Protein AF-A0A7Z8LB05-F1 (afdb_monomer_lite)

Sequence (92 aa):
ADGPSDIPVFSLVRQNGGHCCAVYDPAVRESYGKAIKLQNQGRVEHHAPADYQENSPLWLWLCATLHDMIDGMQEQAQARLKQAVGRTPASY

Foldseek 3Di:
DDDPPCPDVLNVCVVVVHAFEQEAAPVDPVRVVVRVVCVVVVSHVYYAYPDCDPPGPVVVVVVVSVVVVVVVVVVVVVVVVVVVVVPPPPDD

pLDDT: mean 83.71, std 15.28, range [40.97, 97.12]

Secondary structure (DSSP, 8-state):
--------HHHHHHHTT---EEEE-TT-HHHHHHHHHHHHTTS-SEEEES--STTSHHHHHHHHHHHHHHHHHHHHHHHHHHHHHTT-----

Structure (mmCIF, N/CA/C/O backbone):
data_AF-A0A7Z8LB05-F1
#
_entry.id   AF-A0A7Z8LB05-F1
#
loop_
_atom_site.group_PDB
_atom_site.id
_atom_site.type_symbol
_atom_site.label_atom_id
_atom_site.label_alt_id
_atom_site.label_comp_id
_atom_site.label_asym_id
_atom_site.label_entity_id
_atom_site.label_seq_id
_atom_site.pdbx_PDB_ins_code
_atom_site.Cartn_x
_atom_site.Cartn_y
_atom_site.Cartn_z
_atom_site.occupancy
_atom_site.B_iso_or_equiv
_atom_site.auth_seq_id
_atom_site.auth_comp_id
_atom_site.auth_asym_id
_atom_site.auth_atom_id
_atom_site.pdbx_PDB_model_num
ATOM 1 N N . ALA A 1 1 ? 2.074 35.658 -7.394 1.00 44.97 1 ALA A N 1
ATOM 2 C CA . ALA A 1 1 ? 2.025 34.188 -7.412 1.00 44.97 1 ALA A CA 1
ATOM 3 C C . ALA A 1 1 ? 1.379 33.774 -6.109 1.00 44.97 1 ALA A C 1
ATOM 5 O O . ALA A 1 1 ? 1.835 34.228 -5.066 1.00 44.97 1 ALA A O 1
ATOM 6 N N . ASP A 1 2 ? 0.250 33.086 -6.217 1.00 40.97 2 ASP A N 1
ATOM 7 C CA . ASP A 1 2 ? -0.589 32.666 -5.099 1.00 40.97 2 ASP A CA 1
ATOM 8 C C . ASP A 1 2 ? 0.213 31.781 -4.132 1.00 40.97 2 ASP A C 1
ATOM 10 O O . ASP A 1 2 ? 1.092 31.031 -4.560 1.00 40.97 2 ASP A O 1
ATOM 14 N N . GLY A 1 3 ? -0.006 31.965 -2.832 1.00 46.19 3 GLY A N 1
ATOM 15 C CA . GLY A 1 3 ? 0.826 31.390 -1.775 1.00 46.19 3 GLY A CA 1
ATOM 16 C C . GLY A 1 3 ? 0.770 29.855 -1.745 1.00 46.19 3 GLY A C 1
ATOM 17 O O . GLY A 1 3 ? -0.219 29.276 -2.184 1.00 46.19 3 GLY A O 1
ATOM 18 N N . PRO A 1 4 ? 1.800 29.177 -1.203 1.00 45.44 4 PRO A N 1
ATOM 19 C CA . PRO A 1 4 ? 2.005 27.726 -1.281 1.00 45.44 4 PRO A CA 1
ATOM 20 C C . PRO A 1 4 ? 1.069 26.940 -0.343 1.00 45.44 4 PRO A C 1
ATOM 22 O O . PRO A 1 4 ? 1.511 26.156 0.492 1.00 45.44 4 PRO A O 1
ATOM 25 N N . SER A 1 5 ? -0.240 27.151 -0.466 1.00 48.66 5 SER A N 1
ATOM 26 C CA . SER A 1 5 ? -1.283 26.306 0.121 1.00 48.66 5 SER A CA 1
ATOM 27 C C . SER A 1 5 ? -1.622 25.145 -0.817 1.00 48.66 5 SER A C 1
ATOM 29 O O . SER A 1 5 ? -2.780 24.839 -1.067 1.00 48.66 5 SER A O 1
ATOM 31 N N . ASP A 1 6 ? -0.597 24.456 -1.313 1.00 54.31 6 ASP A N 1
ATOM 32 C CA . ASP A 1 6 ? -0.765 23.160 -1.962 1.00 54.31 6 ASP A CA 1
ATOM 33 C C . ASP A 1 6 ? -0.556 22.080 -0.902 1.00 54.31 6 ASP A C 1
ATOM 35 O O . ASP A 1 6 ? 0.477 21.409 -0.877 1.00 54.31 6 ASP A O 1
ATOM 39 N N . ILE A 1 7 ? -1.518 21.916 0.017 1.00 55.59 7 ILE A N 1
ATOM 40 C CA . ILE A 1 7 ? -1.567 20.677 0.800 1.00 55.59 7 ILE A CA 1
ATOM 41 C C . ILE A 1 7 ? -1.810 19.566 -0.227 1.0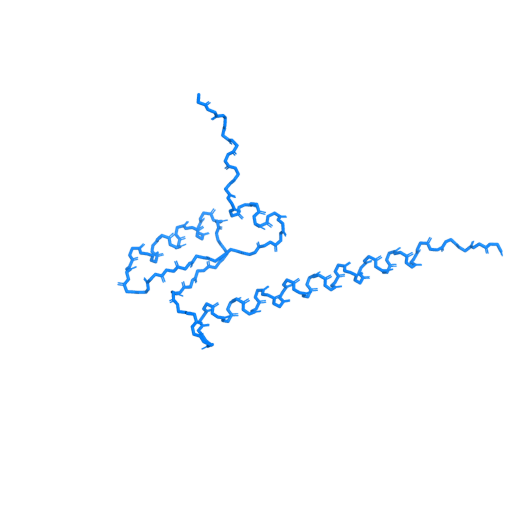0 55.59 7 ILE A C 1
ATOM 43 O O . ILE A 1 7 ? -2.880 19.526 -0.839 1.00 55.59 7 ILE A O 1
ATOM 47 N N . PRO A 1 8 ? -0.838 18.674 -0.475 1.00 61.81 8 PRO A N 1
ATOM 48 C CA . PRO A 1 8 ? -1.006 17.672 -1.508 1.00 61.81 8 PRO A CA 1
ATOM 49 C C . PRO A 1 8 ? -2.140 16.730 -1.090 1.00 61.81 8 PRO A C 1
ATOM 51 O O . PRO A 1 8 ? -2.217 16.341 0.074 1.00 61.81 8 PRO A O 1
ATOM 54 N N . VAL A 1 9 ? -2.999 16.333 -2.038 1.00 62.34 9 VAL 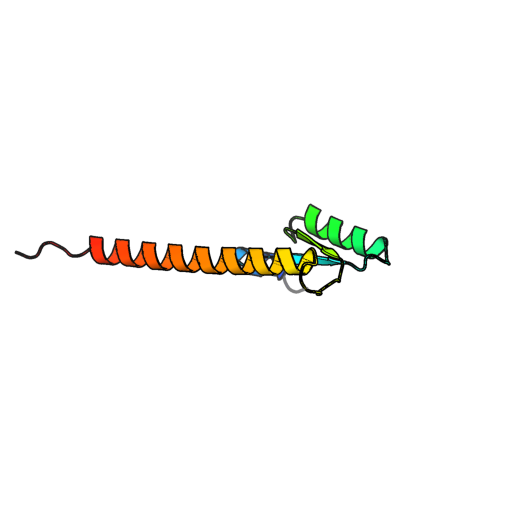A N 1
ATOM 55 C CA . VAL A 1 9 ? -4.188 15.482 -1.798 1.00 62.34 9 VAL A CA 1
ATOM 56 C C . VAL A 1 9 ? -3.874 14.271 -0.910 1.00 62.34 9 VAL A C 1
ATOM 58 O O . VAL A 1 9 ? -4.647 13.937 -0.022 1.00 62.34 9 VAL A O 1
ATOM 61 N N . PHE A 1 10 ? -2.697 13.668 -1.076 1.00 66.62 10 PHE A N 1
ATOM 62 C CA . PHE A 1 10 ? -2.215 12.545 -0.266 1.00 66.62 10 PHE A CA 1
ATOM 63 C C . PHE A 1 10 ? -2.109 12.864 1.235 1.00 66.62 10 PHE A C 1
ATOM 65 O O . PHE A 1 10 ? -2.473 12.042 2.072 1.00 66.62 10 PHE A O 1
ATOM 72 N N . SER A 1 11 ? -1.639 14.067 1.582 1.00 64.19 11 SER A N 1
ATOM 73 C CA . SER A 1 11 ? -1.561 14.525 2.972 1.00 64.19 11 SER A CA 1
ATOM 74 C C . SER A 1 11 ? -2.949 14.723 3.570 1.00 64.19 11 SER A C 1
ATOM 76 O O . SER A 1 11 ? -3.157 14.364 4.723 1.00 64.19 11 SER A O 1
ATOM 78 N N . LEU A 1 12 ? -3.904 15.242 2.790 1.00 66.06 12 LEU A N 1
ATOM 79 C CA . LEU A 1 12 ? -5.288 15.408 3.240 1.00 66.06 12 LEU A CA 1
ATOM 80 C C . LEU A 1 12 ? -5.983 14.055 3.444 1.00 66.06 12 LEU A C 1
ATOM 82 O O . LEU A 1 12 ? -6.672 13.862 4.444 1.00 66.06 12 LEU A O 1
ATOM 86 N N . VAL A 1 13 ? -5.781 13.113 2.518 1.00 75.94 13 VAL A N 1
ATOM 87 C CA . VAL A 1 13 ? -6.304 11.746 2.633 1.00 75.94 13 VAL A CA 1
ATOM 88 C C . VAL A 1 13 ? -5.779 11.105 3.915 1.00 75.94 13 VAL A C 1
ATOM 90 O O . VAL A 1 13 ? -6.582 10.670 4.733 1.00 75.94 13 VAL A O 1
ATOM 93 N N . ARG A 1 14 ? -4.466 11.166 4.168 1.00 74.88 14 ARG A N 1
ATOM 94 C CA . ARG A 1 14 ? -3.878 10.643 5.410 1.00 74.88 14 ARG A CA 1
ATOM 95 C C . ARG A 1 14 ? -4.367 11.335 6.677 1.00 74.88 14 ARG A C 1
ATOM 97 O O . ARG A 1 14 ? -4.651 10.658 7.659 1.00 74.88 14 ARG A O 1
ATOM 104 N N . GLN A 1 15 ? -4.469 12.665 6.680 1.00 70.38 15 GLN A N 1
ATOM 105 C CA . GLN A 1 15 ? -4.947 13.412 7.851 1.00 70.38 15 GLN A CA 1
ATOM 106 C C . GLN A 1 15 ? -6.366 13.009 8.262 1.00 70.38 15 GLN A C 1
ATOM 108 O O . GLN A 1 15 ? -6.683 13.026 9.448 1.00 70.38 15 GLN A O 1
ATOM 113 N N . ASN A 1 16 ? -7.192 12.599 7.300 1.00 72.19 16 ASN A N 1
ATOM 114 C CA . ASN A 1 16 ? -8.553 12.131 7.542 1.00 72.19 16 ASN A CA 1
ATOM 115 C C . ASN A 1 16 ? -8.654 10.604 7.732 1.00 72.19 16 ASN A C 1
ATOM 117 O O . ASN A 1 16 ? -9.752 10.059 7.652 1.00 72.19 16 ASN A O 1
ATOM 121 N N . GLY A 1 17 ? -7.534 9.910 7.975 1.00 72.75 17 GLY A N 1
ATOM 122 C CA . GLY A 1 17 ? -7.504 8.457 8.195 1.00 72.75 17 GLY A CA 1
ATOM 123 C C . GLY A 1 17 ? -7.637 7.621 6.919 1.00 72.75 17 GLY A C 1
ATOM 124 O O . GLY A 1 17 ? -7.922 6.431 6.986 1.00 72.75 17 GLY A O 1
ATOM 125 N N . GLY A 1 18 ? -7.463 8.237 5.752 1.00 81.44 18 GLY A N 1
ATOM 126 C CA . GLY A 1 18 ? -7.436 7.553 4.469 1.00 81.44 18 GLY A CA 1
ATOM 127 C C . GLY A 1 18 ? -6.049 7.010 4.127 1.00 81.44 18 GLY A C 1
ATOM 128 O O . GLY A 1 18 ? -5.020 7.593 4.470 1.00 81.44 18 GLY A O 1
ATOM 129 N N . HIS A 1 19 ? -6.033 5.921 3.370 1.00 87.25 19 HIS A N 1
ATOM 130 C CA . HIS A 1 19 ? -4.822 5.235 2.935 1.00 87.25 19 HIS A CA 1
ATOM 131 C C . HIS A 1 19 ? -4.490 5.565 1.477 1.00 87.25 19 HIS A C 1
ATOM 133 O O . HIS A 1 19 ? -5.376 5.808 0.656 1.00 87.25 19 HIS A O 1
ATOM 139 N N . CYS A 1 20 ? -3.201 5.579 1.140 1.00 90.00 20 CYS A N 1
ATOM 140 C CA . CYS A 1 20 ? -2.728 5.913 -0.206 1.00 90.00 20 CYS A CA 1
ATOM 141 C C . CYS A 1 20 ? -1.824 4.806 -0.758 1.00 90.00 20 CYS A C 1
ATOM 143 O O . CYS A 1 20 ? -0.799 4.483 -0.152 1.00 90.00 20 CYS A O 1
ATOM 145 N N . CYS A 1 21 ? -2.153 4.298 -1.948 1.00 91.00 21 CYS A N 1
ATOM 146 C CA . CYS A 1 21 ? -1.351 3.323 -2.689 1.00 91.00 21 CYS A CA 1
ATOM 147 C C . CYS A 1 21 ? -0.975 3.871 -4.072 1.00 91.00 21 CYS A C 1
ATOM 149 O O . CYS A 1 21 ? -1.818 4.430 -4.775 1.00 91.00 21 CYS A O 1
ATOM 151 N N . ALA A 1 22 ? 0.295 3.726 -4.460 1.00 93.00 22 ALA A N 1
ATOM 152 C CA . ALA A 1 22 ? 0.745 4.024 -5.816 1.00 93.00 22 ALA A CA 1
ATOM 153 C C . ALA A 1 22 ? 0.617 2.787 -6.710 1.00 93.00 22 ALA A C 1
ATOM 155 O O . ALA A 1 22 ? 1.269 1.769 -6.484 1.00 93.00 22 ALA A O 1
ATOM 156 N N . VAL A 1 23 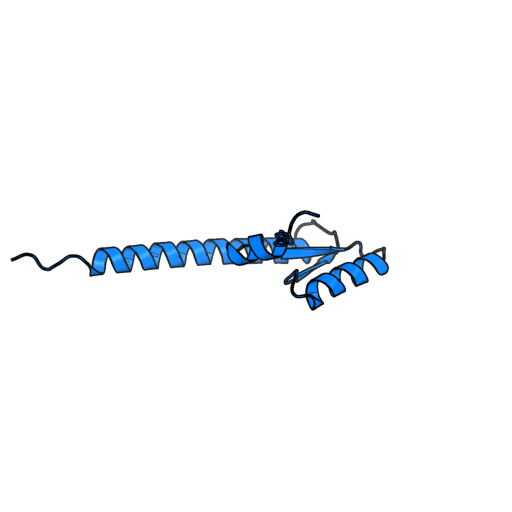? -0.172 2.909 -7.771 1.00 94.00 23 VAL A N 1
ATOM 157 C CA . VAL A 1 23 ? -0.326 1.854 -8.771 1.00 94.00 23 VAL A CA 1
ATOM 158 C C . VAL A 1 23 ? 0.662 2.083 -9.914 1.00 94.00 23 VAL A C 1
ATOM 160 O O . VAL A 1 23 ? 0.770 3.203 -10.418 1.00 94.00 23 VAL A O 1
ATOM 163 N N . TYR A 1 24 ? 1.393 1.043 -10.317 1.00 94.31 24 TYR A N 1
ATOM 164 C CA . TYR A 1 24 ? 2.361 1.109 -11.417 1.00 94.31 24 TYR A CA 1
ATOM 165 C C . TYR A 1 24 ? 2.084 0.065 -12.497 1.00 94.31 24 TYR A C 1
ATOM 167 O O . TYR A 1 24 ? 1.532 -0.997 -12.235 1.00 94.31 24 TYR A O 1
ATOM 175 N N . ASP A 1 25 ? 2.513 0.350 -13.722 1.00 94.50 25 ASP A N 1
ATOM 176 C CA . ASP A 1 25 ? 2.473 -0.623 -14.813 1.00 94.50 25 ASP A CA 1
ATOM 177 C C . ASP A 1 25 ? 3.700 -1.551 -14.712 1.00 94.50 25 ASP A C 1
ATOM 179 O O . ASP A 1 25 ? 4.830 -1.060 -14.829 1.00 94.50 25 ASP A O 1
ATOM 183 N N . PRO A 1 26 ? 3.525 -2.869 -14.485 1.00 92.12 26 PRO A N 1
ATOM 184 C CA . PRO A 1 26 ? 4.644 -3.803 -14.374 1.00 92.12 26 PRO A CA 1
ATOM 185 C C . PRO A 1 26 ? 5.429 -3.969 -15.684 1.00 92.12 26 PRO A C 1
ATOM 187 O O . PRO A 1 26 ? 6.599 -4.348 -15.638 1.00 92.12 26 PRO A O 1
ATOM 190 N N . ALA A 1 27 ? 4.837 -3.652 -16.841 1.00 95.00 27 ALA A N 1
ATOM 191 C CA . ALA A 1 27 ? 5.529 -3.672 -18.127 1.00 95.00 27 ALA A CA 1
ATOM 192 C C . ALA A 1 27 ? 6.455 -2.455 -18.317 1.00 95.00 27 ALA A C 1
ATOM 194 O O . ALA A 1 27 ? 7.344 -2.478 -19.171 1.00 95.00 27 ALA A O 1
ATOM 195 N N . VAL A 1 28 ? 6.294 -1.396 -17.511 1.00 94.69 28 VAL A N 1
ATOM 196 C CA . VAL A 1 28 ? 7.031 -0.133 -17.648 1.00 94.69 28 VAL A CA 1
ATOM 197 C C . VAL A 1 28 ? 7.879 0.133 -16.405 1.00 94.69 28 VAL A C 1
ATOM 199 O O . VAL A 1 28 ? 7.420 0.688 -15.407 1.00 94.69 28 VAL A O 1
ATOM 202 N N . ARG A 1 29 ? 9.181 -0.170 -16.488 1.00 92.75 29 ARG A N 1
ATOM 203 C CA . ARG A 1 29 ? 10.141 0.004 -15.376 1.00 92.75 29 ARG A CA 1
ATOM 204 C C . ARG A 1 29 ? 10.163 1.422 -14.787 1.00 92.75 29 ARG A C 1
ATOM 206 O O . ARG A 1 29 ? 10.348 1.590 -13.584 1.00 92.75 29 ARG A O 1
ATOM 213 N N . GLU A 1 30 ? 9.976 2.448 -15.614 1.00 94.12 30 GLU A N 1
ATOM 214 C CA . GLU A 1 30 ? 9.913 3.839 -15.147 1.00 94.12 30 GLU A CA 1
ATOM 215 C C . GLU A 1 30 ? 8.697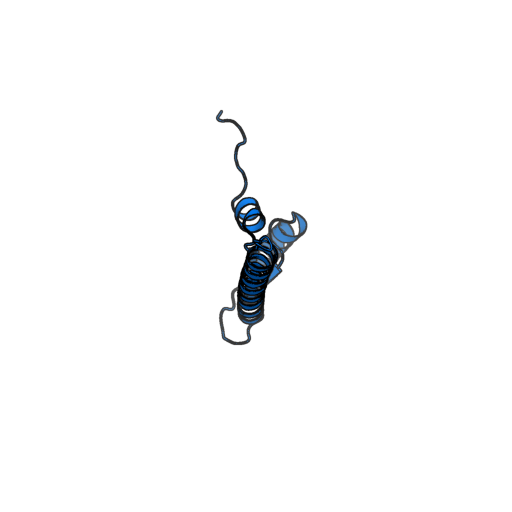 4.089 -14.237 1.00 94.12 30 GLU A C 1
ATOM 217 O O . GLU A 1 30 ? 8.792 4.842 -13.266 1.00 94.12 30 GLU A O 1
ATOM 222 N N . SER A 1 31 ? 7.570 3.424 -14.513 1.00 92.25 31 SER A N 1
ATOM 223 C CA . SER A 1 31 ? 6.343 3.509 -13.714 1.00 92.25 31 SER A CA 1
ATOM 224 C C . SER A 1 31 ? 6.586 3.001 -12.292 1.00 92.25 31 SER A C 1
ATOM 226 O O . SER A 1 31 ? 6.264 3.687 -11.320 1.00 92.25 31 SER A O 1
ATOM 228 N N . TYR A 1 32 ? 7.290 1.871 -12.162 1.00 93.06 32 TYR A N 1
ATOM 229 C CA . TYR A 1 32 ? 7.737 1.359 -10.865 1.00 93.06 32 TYR A CA 1
ATOM 230 C C . TYR A 1 32 ? 8.632 2.366 -10.123 1.00 93.06 32 TYR A C 1
ATOM 232 O O . TYR A 1 32 ? 8.415 2.655 -8.947 1.00 93.06 32 TYR A O 1
ATOM 240 N N . GLY A 1 33 ? 9.598 2.977 -10.820 1.00 92.75 33 GLY A N 1
ATOM 241 C CA . GLY A 1 33 ? 10.472 3.999 -10.233 1.00 92.75 33 GLY A CA 1
ATOM 242 C C . GLY A 1 33 ? 9.709 5.216 -9.690 1.00 92.75 33 GLY A C 1
ATOM 243 O O . GLY A 1 33 ? 10.043 5.735 -8.623 1.00 92.75 33 GLY A O 1
ATOM 244 N N . LYS A 1 34 ? 8.646 5.648 -10.381 1.00 91.69 34 LYS A N 1
ATOM 245 C CA . LYS A 1 34 ? 7.757 6.726 -9.915 1.00 91.69 34 LYS A CA 1
ATOM 246 C C . LYS A 1 34 ? 6.989 6.321 -8.655 1.00 91.69 34 LYS A C 1
ATOM 248 O O . LYS A 1 34 ? 6.939 7.112 -7.714 1.00 91.69 34 LYS A O 1
ATOM 253 N N . ALA A 1 35 ? 6.450 5.103 -8.607 1.00 91.56 35 ALA A N 1
ATOM 254 C CA . ALA A 1 35 ? 5.741 4.592 -7.434 1.00 91.56 35 ALA A CA 1
ATOM 255 C C . ALA A 1 35 ? 6.656 4.503 -6.198 1.00 91.56 35 ALA A C 1
ATOM 257 O O . ALA A 1 35 ? 6.306 5.016 -5.135 1.00 91.56 35 ALA A O 1
ATOM 258 N N . ILE A 1 36 ? 7.875 3.978 -6.362 1.00 93.62 36 ILE A N 1
ATOM 259 C CA . ILE A 1 36 ? 8.889 3.944 -5.297 1.00 93.62 36 ILE A CA 1
ATOM 260 C C . ILE A 1 36 ? 9.248 5.352 -4.820 1.00 93.62 36 ILE A C 1
ATOM 262 O O . ILE A 1 36 ? 9.350 5.600 -3.620 1.00 93.62 36 ILE A O 1
ATOM 266 N N . LYS A 1 37 ? 9.398 6.313 -5.739 1.00 93.12 37 LYS A N 1
ATOM 267 C CA . LYS A 1 37 ? 9.674 7.705 -5.367 1.00 93.12 37 LYS A CA 1
ATOM 268 C C . LYS A 1 37 ? 8.555 8.295 -4.505 1.00 93.12 37 LYS A C 1
ATOM 270 O O . LYS A 1 37 ? 8.857 8.984 -3.534 1.00 93.12 37 LYS A O 1
ATOM 275 N N . LEU A 1 38 ? 7.288 8.021 -4.825 1.00 90.50 38 LEU A N 1
ATOM 276 C CA . LEU A 1 38 ? 6.151 8.460 -4.008 1.00 90.50 38 LEU A CA 1
ATOM 277 C C . LEU A 1 38 ? 6.178 7.827 -2.612 1.00 90.50 38 LEU A C 1
ATOM 279 O O . LEU A 1 38 ? 5.916 8.523 -1.631 1.00 90.50 38 LEU A O 1
ATOM 283 N N . GLN A 1 39 ? 6.522 6.542 -2.510 1.00 90.12 39 GLN A N 1
ATOM 284 C CA . GLN A 1 39 ? 6.605 5.858 -1.220 1.00 90.12 39 GLN A CA 1
ATOM 285 C C . GLN A 1 39 ? 7.752 6.409 -0.364 1.00 90.12 39 GLN A C 1
ATOM 287 O O . GLN A 1 39 ? 7.541 6.750 0.795 1.00 90.12 39 GLN A O 1
ATOM 292 N N . ASN A 1 40 ? 8.935 6.609 -0.952 1.00 91.25 40 ASN A N 1
ATOM 293 C CA . ASN A 1 40 ? 10.101 7.177 -0.263 1.00 91.25 40 ASN A CA 1
ATOM 294 C C . ASN A 1 40 ? 9.871 8.617 0.213 1.00 91.25 40 ASN A C 1
ATOM 296 O O . ASN A 1 40 ? 10.410 9.032 1.232 1.00 91.25 40 ASN A O 1
ATOM 300 N N . GLN A 1 41 ? 9.060 9.386 -0.516 1.00 90.31 41 GLN A N 1
ATOM 301 C CA . GLN A 1 41 ? 8.627 10.723 -0.099 1.00 90.31 41 GLN A CA 1
ATOM 302 C C . GLN A 1 41 ? 7.557 10.686 1.001 1.00 90.31 41 GLN A C 1
ATOM 304 O O . GLN A 1 41 ? 7.048 11.734 1.393 1.00 90.31 41 GLN A O 1
ATOM 309 N N . GLY A 1 42 ? 7.157 9.496 1.450 1.00 86.12 42 GLY A N 1
ATOM 310 C CA . GLY A 1 42 ? 6.069 9.314 2.392 1.00 86.12 42 GLY A CA 1
ATOM 311 C C . GLY A 1 42 ? 4.738 9.800 1.834 1.00 86.12 42 GLY A C 1
ATOM 312 O O . GLY A 1 42 ? 3.888 10.193 2.613 1.00 86.12 42 GLY A O 1
ATOM 313 N N . ARG A 1 43 ? 4.523 9.820 0.515 1.00 85.94 43 ARG A N 1
ATOM 314 C CA . ARG A 1 43 ? 3.252 10.263 -0.093 1.00 85.94 43 ARG A CA 1
ATOM 315 C C . ARG A 1 43 ? 2.257 9.124 -0.266 1.00 85.94 43 ARG A C 1
ATOM 317 O O . ARG A 1 43 ? 1.059 9.362 -0.301 1.00 85.94 43 ARG A O 1
ATOM 324 N N . VAL A 1 44 ? 2.752 7.898 -0.361 1.00 87.88 44 VAL A N 1
ATOM 325 C CA . VAL A 1 44 ? 1.951 6.670 -0.346 1.00 87.88 44 VAL A CA 1
ATOM 326 C C . VAL A 1 44 ? 2.540 5.712 0.679 1.00 87.88 44 VAL A C 1
ATOM 328 O O . VAL A 1 44 ? 3.712 5.822 1.035 1.00 87.88 44 VAL A O 1
ATOM 331 N N . GLU A 1 45 ? 1.719 4.814 1.198 1.00 87.81 45 GLU A N 1
ATOM 332 C CA . GLU A 1 45 ? 2.120 3.800 2.184 1.00 87.81 45 GLU A CA 1
ATOM 333 C C . GLU A 1 45 ? 2.510 2.505 1.487 1.00 87.81 45 GLU A C 1
ATOM 335 O O . GLU A 1 45 ? 3.451 1.823 1.892 1.00 87.81 45 GLU A O 1
ATOM 340 N N . HIS A 1 46 ? 1.817 2.213 0.391 1.00 91.50 46 HIS A N 1
ATOM 341 C CA . HIS A 1 46 ? 1.996 1.008 -0.390 1.00 91.50 46 HIS A CA 1
ATOM 342 C C . HIS A 1 46 ? 2.169 1.330 -1.874 1.00 91.50 46 HIS A C 1
ATOM 344 O O . HIS A 1 46 ? 1.839 2.425 -2.342 1.00 91.50 46 HIS A O 1
ATOM 350 N N . HIS A 1 47 ? 2.694 0.366 -2.618 1.00 94.06 47 HIS A N 1
ATOM 351 C CA . HIS A 1 47 ? 2.689 0.394 -4.069 1.00 94.06 47 HIS A CA 1
ATOM 352 C C . HIS A 1 47 ? 2.438 -1.014 -4.603 1.00 94.06 47 HIS A C 1
ATOM 354 O O . HIS A 1 47 ? 2.940 -1.987 -4.048 1.00 94.06 47 HIS A O 1
ATOM 360 N N . ALA A 1 48 ? 1.673 -1.120 -5.684 1.00 95.25 48 ALA A N 1
ATOM 361 C CA . ALA A 1 48 ? 1.289 -2.400 -6.267 1.00 95.25 48 ALA A CA 1
ATOM 362 C C . ALA A 1 48 ? 1.168 -2.288 -7.796 1.00 95.25 48 ALA A C 1
ATOM 364 O O . ALA A 1 48 ? 0.952 -1.186 -8.315 1.00 95.25 48 ALA A O 1
ATOM 365 N N . PRO A 1 49 ? 1.333 -3.397 -8.540 1.00 96.31 49 PRO A N 1
ATOM 366 C CA . PRO A 1 49 ? 1.096 -3.388 -9.976 1.00 96.31 49 PRO A CA 1
ATOM 367 C C . PRO A 1 49 ? -0.374 -3.062 -10.283 1.00 96.31 49 PRO A C 1
ATOM 369 O O . PRO A 1 49 ? -1.255 -3.296 -9.456 1.00 96.31 49 PRO A O 1
ATOM 372 N N . ALA A 1 50 ? -0.636 -2.550 -11.486 1.00 93.88 50 ALA A N 1
ATOM 373 C CA . ALA A 1 50 ? -1.961 -2.223 -12.018 1.00 93.88 50 ALA A CA 1
ATOM 374 C C . ALA A 1 50 ? -2.798 -3.467 -12.363 1.00 93.88 50 ALA A C 1
ATOM 376 O O . ALA A 1 50 ? -3.362 -3.573 -13.449 1.00 93.88 50 ALA A O 1
ATOM 377 N N . ASP A 1 51 ? -2.861 -4.412 -11.434 1.00 95.06 51 ASP A N 1
ATOM 378 C CA . ASP A 1 51 ? -3.639 -5.633 -11.532 1.00 95.06 51 ASP A CA 1
ATOM 379 C C . ASP A 1 51 ? -4.760 -5.598 -10.493 1.00 95.06 51 ASP A C 1
ATOM 381 O O . ASP A 1 51 ? -4.513 -5.738 -9.300 1.00 95.06 51 ASP A O 1
ATOM 385 N N . TYR A 1 52 ? -5.993 -5.388 -10.947 1.00 93.31 52 TYR A N 1
ATOM 386 C CA . TYR A 1 52 ? -7.182 -5.274 -10.093 1.00 93.31 52 TYR A CA 1
ATOM 387 C C . TYR A 1 52 ? -7.954 -6.594 -9.963 1.00 93.31 52 TYR A C 1
ATOM 389 O O . TYR A 1 52 ? -9.072 -6.594 -9.450 1.00 93.31 52 TYR A O 1
ATOM 397 N N . GLN A 1 53 ? -7.407 -7.702 -10.469 1.00 97.12 53 GLN A N 1
ATOM 398 C CA . GLN A 1 53 ? -8.066 -9.001 -10.385 1.00 97.12 53 GLN A CA 1
ATOM 399 C C . GLN A 1 53 ? -8.152 -9.496 -8.940 1.00 97.12 53 GLN A C 1
ATOM 401 O O . GLN A 1 53 ? -7.338 -9.145 -8.087 1.00 97.12 53 GLN A O 1
ATOM 406 N N . GLU A 1 54 ? -9.142 -10.345 -8.673 1.00 96.50 54 GLU A N 1
ATOM 407 C CA . GLU A 1 54 ? -9.294 -10.976 -7.368 1.00 96.50 54 GLU A CA 1
ATOM 408 C C . GLU A 1 54 ? -8.012 -11.731 -6.982 1.00 96.50 54 GLU A C 1
ATOM 410 O O . GLU A 1 54 ? -7.3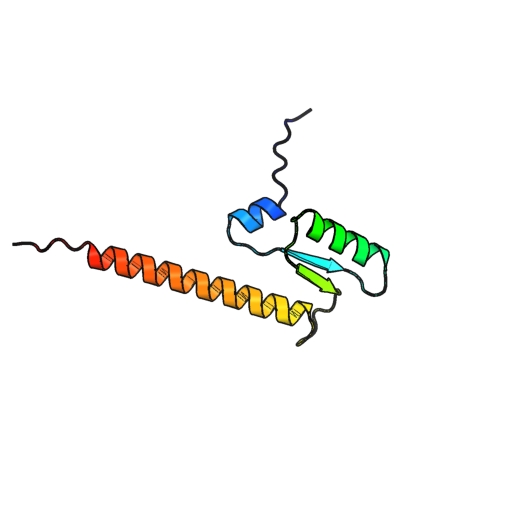87 -12.398 -7.806 1.00 96.50 54 GLU A O 1
ATOM 415 N N . ASN A 1 55 ? -7.624 -11.620 -5.713 1.00 96.00 55 ASN A N 1
ATOM 416 C CA . ASN A 1 55 ? -6.390 -12.176 -5.144 1.00 96.00 55 ASN A CA 1
ATOM 417 C C . ASN A 1 55 ? -5.074 -11.591 -5.692 1.00 96.00 55 ASN A C 1
ATOM 419 O O . ASN A 1 55 ? -4.001 -12.071 -5.318 1.00 96.00 55 ASN A O 1
ATOM 423 N N . SER A 1 56 ? -5.113 -10.538 -6.513 1.00 96.19 56 SER A N 1
ATOM 424 C CA . SER A 1 56 ? -3.905 -9.783 -6.855 1.00 96.19 56 SER A CA 1
ATOM 425 C C . SER A 1 56 ? -3.344 -9.044 -5.625 1.00 96.19 56 SER A C 1
ATOM 427 O O . SER A 1 56 ? -4.072 -8.786 -4.658 1.00 96.19 56 SER A O 1
ATOM 429 N N . PRO A 1 57 ? -2.066 -8.619 -5.641 1.00 95.06 57 PRO A N 1
ATOM 430 C CA . PRO A 1 57 ? -1.504 -7.814 -4.558 1.00 95.06 57 PRO A CA 1
ATOM 431 C C . PRO A 1 57 ? -2.289 -6.522 -4.282 1.00 95.06 57 PRO A C 1
ATOM 433 O O . PRO A 1 57 ? -2.506 -6.170 -3.124 1.00 95.06 57 PRO A O 1
ATOM 436 N N . LEU A 1 58 ? -2.742 -5.827 -5.334 1.00 94.94 58 LEU A N 1
ATOM 437 C CA . LEU A 1 58 ? -3.513 -4.591 -5.190 1.00 94.94 58 LEU A CA 1
ATOM 438 C C . LEU A 1 58 ? -4.907 -4.865 -4.614 1.00 94.94 58 LEU A C 1
ATOM 440 O O . LEU A 1 58 ? -5.363 -4.110 -3.757 1.00 94.94 58 LEU A O 1
ATOM 444 N N . TRP A 1 59 ? -5.554 -5.952 -5.041 1.00 96.56 59 TRP A N 1
ATOM 445 C CA . TRP A 1 59 ? -6.836 -6.394 -4.495 1.00 96.56 59 TRP A CA 1
ATOM 446 C C . TRP A 1 59 ? -6.737 -6.722 -3.005 1.00 96.56 59 TRP A C 1
ATOM 448 O O . TRP A 1 59 ? -7.501 -6.191 -2.203 1.00 96.56 59 TRP A O 1
ATOM 458 N N . LEU A 1 60 ? -5.757 -7.545 -2.621 1.00 96.44 60 LEU A N 1
ATOM 459 C CA . LEU A 1 60 ? -5.543 -7.933 -1.226 1.00 96.44 60 LEU A CA 1
ATOM 460 C C . LEU A 1 60 ? -5.268 -6.716 -0.343 1.00 96.44 60 LEU A C 1
ATOM 462 O O . LEU A 1 60 ? -5.852 -6.596 0.733 1.00 96.44 60 LEU A O 1
ATOM 466 N N . TRP A 1 61 ? -4.422 -5.794 -0.814 1.00 94.88 61 TRP A N 1
ATOM 467 C CA . TRP A 1 61 ? -4.153 -4.550 -0.101 1.00 94.88 61 TRP A CA 1
ATOM 468 C C . TRP A 1 61 ? -5.421 -3.708 0.064 1.00 94.88 61 TRP A C 1
ATOM 470 O O . TRP A 1 61 ? -5.682 -3.221 1.162 1.00 94.88 61 TRP A O 1
ATOM 480 N N . LEU A 1 62 ? -6.230 -3.566 -0.991 1.00 93.94 62 LEU A N 1
ATOM 481 C CA . LEU A 1 62 ? -7.481 -2.811 -0.940 1.00 93.94 62 LEU A CA 1
ATOM 482 C C . LEU A 1 62 ? -8.459 -3.418 0.074 1.00 93.94 62 LEU A C 1
ATOM 484 O O . LEU A 1 62 ? -8.999 -2.691 0.904 1.00 93.94 62 LEU A O 1
ATOM 488 N N . CYS A 1 63 ? -8.658 -4.737 0.042 1.00 96.00 63 CYS A N 1
ATOM 489 C CA . CYS A 1 63 ? -9.532 -5.432 0.984 1.00 96.00 63 CYS A CA 1
ATOM 490 C C . CYS A 1 63 ? -9.050 -5.285 2.430 1.00 96.00 63 CYS A C 1
ATOM 492 O O . CYS A 1 63 ? -9.850 -4.946 3.296 1.00 96.00 63 CYS A O 1
ATOM 494 N N . ALA A 1 64 ? -7.757 -5.500 2.692 1.00 94.69 64 ALA A N 1
ATOM 495 C CA . ALA A 1 64 ? -7.187 -5.338 4.029 1.00 94.69 64 ALA A CA 1
ATOM 496 C C . ALA A 1 64 ? -7.359 -3.901 4.537 1.00 94.69 64 ALA A C 1
ATOM 498 O O . ALA A 1 64 ? -7.882 -3.684 5.621 1.00 94.69 64 ALA A O 1
ATOM 499 N N . THR A 1 65 ? -7.034 -2.922 3.694 1.00 93.19 65 THR A N 1
ATOM 500 C CA . THR A 1 65 ? -7.171 -1.497 4.008 1.00 93.19 65 THR A CA 1
ATOM 501 C C . THR A 1 65 ? -8.617 -1.115 4.336 1.00 93.19 65 THR A C 1
ATOM 503 O O . THR A 1 65 ? -8.866 -0.352 5.264 1.00 93.19 65 THR A O 1
ATOM 506 N N . LEU A 1 66 ? -9.591 -1.636 3.584 1.00 92.94 66 LEU A N 1
ATOM 507 C CA . LEU A 1 66 ? -11.007 -1.390 3.857 1.00 92.94 66 LEU A CA 1
ATOM 508 C C . LEU A 1 66 ? -11.457 -2.028 5.174 1.00 92.94 66 LEU A C 1
ATOM 510 O O . LEU A 1 66 ? -12.206 -1.394 5.915 1.00 92.94 66 LEU A O 1
ATOM 514 N N . HIS A 1 67 ? -11.008 -3.248 5.474 1.00 94.31 67 HIS A N 1
ATOM 515 C CA . HIS A 1 67 ? -11.298 -3.884 6.757 1.00 94.31 67 HIS A CA 1
ATOM 516 C C . HIS A 1 67 ? -10.706 -3.086 7.922 1.00 94.31 67 HIS A C 1
ATOM 518 O O . HIS A 1 67 ? -11.448 -2.753 8.839 1.00 94.31 67 HIS A O 1
ATOM 524 N N . ASP A 1 68 ? -9.443 -2.664 7.828 1.00 91.69 68 ASP A N 1
ATOM 525 C CA . ASP A 1 68 ? -8.786 -1.851 8.859 1.00 91.69 68 ASP A CA 1
ATOM 5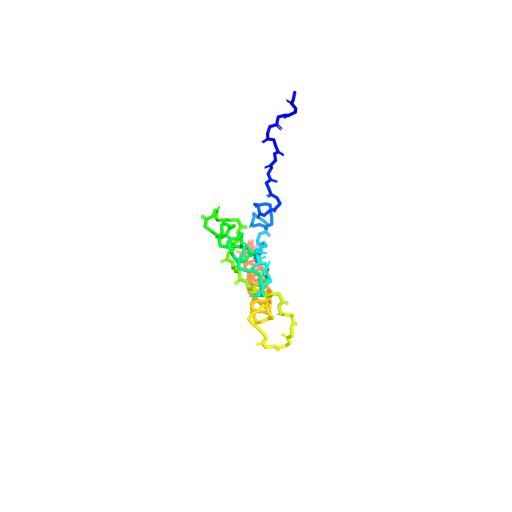26 C C . ASP A 1 68 ? -9.547 -0.536 9.118 1.00 91.69 68 ASP A C 1
ATOM 528 O O . ASP A 1 68 ? -9.749 -0.130 10.266 1.00 91.69 68 ASP A O 1
ATOM 532 N N . MET A 1 69 ? -10.031 0.124 8.056 1.00 90.69 69 MET A N 1
ATOM 533 C CA . MET A 1 69 ? -10.871 1.319 8.187 1.00 90.69 69 MET A CA 1
ATOM 534 C C . MET A 1 69 ? -12.183 1.020 8.926 1.00 90.69 69 MET A C 1
ATOM 536 O O . MET A 1 69 ? -12.593 1.797 9.791 1.00 90.69 69 MET A O 1
ATOM 540 N N . ILE A 1 70 ? -12.861 -0.078 8.580 1.00 92.88 70 ILE A N 1
ATOM 541 C CA . ILE A 1 70 ? -14.131 -0.478 9.202 1.00 92.88 70 ILE A CA 1
ATOM 542 C C . ILE A 1 70 ? -13.919 -0.805 10.682 1.00 92.88 70 ILE A C 1
ATOM 544 O O . ILE A 1 70 ? -14.673 -0.311 11.525 1.00 92.88 70 ILE A O 1
ATOM 548 N N . ASP A 1 71 ? -12.883 -1.573 11.002 1.00 92.44 71 ASP A N 1
ATOM 549 C CA . ASP A 1 71 ? -12.539 -1.950 12.371 1.00 92.44 71 ASP A CA 1
ATOM 550 C C . ASP A 1 71 ? -12.241 -0.699 13.209 1.00 92.44 71 ASP A C 1
ATOM 552 O O . ASP A 1 71 ? -12.832 -0.498 14.274 1.00 92.44 71 ASP A O 1
ATOM 556 N N . GLY A 1 72 ? -11.451 0.234 12.667 1.00 90.62 72 GLY A N 1
ATOM 557 C CA . GLY A 1 72 ? -11.183 1.520 13.311 1.00 90.62 72 GLY A CA 1
ATOM 558 C C . GLY A 1 72 ? -12.450 2.349 13.571 1.00 90.62 72 GLY A C 1
ATOM 559 O O . GLY A 1 72 ? -12.588 2.966 14.633 1.00 90.62 72 GLY A O 1
ATOM 560 N N . MET A 1 73 ? -13.420 2.355 12.649 1.00 90.94 73 MET A N 1
ATOM 561 C CA . MET A 1 73 ? -14.709 3.031 12.864 1.00 90.94 73 MET A CA 1
ATOM 562 C C . MET A 1 73 ? -15.524 2.376 13.985 1.00 90.94 73 MET A C 1
ATOM 564 O O . MET A 1 73 ? -16.128 3.082 14.803 1.00 90.94 73 MET A O 1
ATOM 568 N N . GLN A 1 74 ? -15.540 1.043 14.049 1.00 92.94 74 GLN A N 1
ATOM 569 C CA . GLN A 1 74 ? -16.246 0.305 15.096 1.00 92.94 74 GLN A CA 1
ATOM 570 C C . GLN A 1 74 ? -15.642 0.570 16.476 1.00 92.94 74 GLN A C 1
ATOM 572 O O . GLN A 1 74 ? -16.377 0.871 17.421 1.00 92.94 74 GLN A O 1
ATOM 577 N N . GLU A 1 75 ? -14.316 0.530 16.593 1.00 92.94 75 GLU A N 1
ATOM 578 C CA . GLU A 1 75 ? -13.607 0.835 17.836 1.00 92.94 75 GLU A CA 1
ATOM 579 C C . GLU A 1 75 ? -13.920 2.250 18.330 1.00 92.94 75 GLU A C 1
ATOM 581 O O . GLU A 1 75 ? -14.257 2.452 19.503 1.00 92.94 75 GLU A O 1
ATOM 586 N N . GLN A 1 76 ? -13.895 3.237 17.429 1.00 90.75 76 GLN A N 1
ATOM 587 C CA . GLN A 1 76 ? -14.246 4.616 17.760 1.00 90.75 76 GLN A CA 1
ATOM 588 C C . GLN A 1 76 ? -15.695 4.745 18.241 1.00 90.75 76 GLN A C 1
ATOM 590 O O . GLN A 1 76 ? -15.958 5.462 19.211 1.00 90.75 76 GLN A O 1
ATOM 595 N N . ALA A 1 77 ? -16.642 4.065 17.593 1.00 91.06 77 ALA A N 1
ATOM 596 C CA . ALA A 1 77 ? -18.043 4.080 18.002 1.00 91.06 77 ALA A CA 1
ATOM 597 C C . ALA A 1 77 ? -18.229 3.462 19.399 1.00 91.06 77 ALA A C 1
ATOM 599 O O . ALA A 1 77 ? -18.881 4.057 20.263 1.00 91.06 77 ALA A O 1
ATOM 600 N N . GLN A 1 78 ? -17.598 2.313 19.657 1.00 92.19 78 GLN A N 1
ATOM 601 C CA . GLN A 1 78 ? -17.641 1.650 20.961 1.00 92.19 78 GLN A CA 1
ATOM 602 C C . GLN A 1 78 ? -17.007 2.504 22.064 1.00 92.19 78 GLN A C 1
ATOM 604 O O . GLN A 1 78 ? -17.559 2.605 23.163 1.00 92.19 78 GLN A O 1
ATOM 609 N N . ALA A 1 79 ? -15.871 3.147 21.786 1.00 91.50 79 ALA A N 1
ATOM 610 C CA . ALA A 1 79 ? -15.207 4.038 22.731 1.00 91.50 79 ALA A CA 1
ATOM 611 C C . ALA A 1 79 ? -16.101 5.230 23.110 1.00 91.50 79 ALA A C 1
ATOM 613 O O . ALA A 1 79 ? -16.237 5.545 24.295 1.00 91.50 79 ALA A O 1
ATOM 614 N N . ARG A 1 80 ? -16.774 5.849 22.130 1.00 91.12 80 ARG A N 1
ATOM 615 C CA . ARG A 1 80 ? -17.724 6.949 22.375 1.00 91.12 80 ARG A CA 1
ATOM 616 C C . ARG A 1 80 ? -18.909 6.499 23.227 1.00 91.12 80 ARG A C 1
ATOM 618 O O . ARG A 1 80 ? -19.278 7.205 24.164 1.00 91.12 80 ARG A O 1
ATOM 625 N N . LEU A 1 81 ? -19.470 5.318 22.953 1.00 90.00 81 LEU A N 1
ATOM 626 C CA . LEU A 1 81 ? -20.573 4.768 23.744 1.00 90.00 81 LEU A CA 1
ATOM 627 C C . LEU A 1 81 ? -20.154 4.523 25.201 1.00 90.00 81 LEU A C 1
ATOM 629 O O . LEU A 1 81 ? -20.845 4.962 26.118 1.00 90.00 81 LEU A O 1
ATOM 633 N N . LYS A 1 82 ? -18.994 3.890 25.425 1.00 89.38 82 LYS A N 1
ATOM 634 C CA . LYS A 1 82 ? -18.451 3.656 26.775 1.00 89.38 82 LYS A CA 1
ATOM 635 C C . LYS A 1 82 ? -18.256 4.966 27.545 1.00 89.38 82 LYS A C 1
ATOM 637 O O . LYS A 1 82 ? -18.616 5.045 28.716 1.00 89.38 82 LYS A O 1
ATOM 642 N N . GLN A 1 83 ? -17.738 6.005 26.888 1.00 87.56 83 GLN A N 1
ATOM 643 C CA . GLN A 1 83 ? -17.573 7.328 27.499 1.00 87.56 83 GLN A CA 1
ATOM 644 C C . GLN A 1 83 ? -18.909 8.007 27.832 1.00 87.56 83 GLN A C 1
ATOM 646 O O . GLN A 1 83 ? -19.005 8.683 28.854 1.00 87.56 83 GLN A O 1
ATOM 651 N N . ALA A 1 84 ? -19.932 7.846 26.990 1.00 82.62 84 ALA A N 1
ATOM 652 C CA . ALA A 1 84 ? -21.257 8.411 27.233 1.00 82.62 84 ALA A CA 1
ATOM 653 C C . ALA A 1 84 ? -21.964 7.730 28.417 1.00 82.62 84 ALA A C 1
ATOM 655 O O . ALA A 1 84 ? -22.527 8.414 29.268 1.00 82.62 84 ALA A O 1
ATOM 656 N N . VAL A 1 85 ? -21.880 6.399 28.510 1.00 80.50 85 VAL A N 1
ATOM 657 C CA . VAL A 1 85 ? -22.492 5.616 29.598 1.00 80.50 85 VAL A CA 1
ATOM 658 C C . VAL A 1 85 ? -21.757 5.817 30.929 1.00 80.50 85 VAL A C 1
ATOM 660 O O . VAL A 1 85 ? -22.392 5.907 31.973 1.00 80.50 85 VAL A O 1
ATOM 663 N N . GLY A 1 86 ? -20.430 5.975 30.917 1.00 68.25 86 GLY A N 1
ATOM 664 C CA . GLY A 1 86 ? -19.650 6.258 32.131 1.00 68.25 86 GLY A CA 1
ATOM 665 C C . GLY A 1 86 ? -19.861 7.660 32.726 1.00 68.25 86 GLY A C 1
ATOM 666 O O . GLY A 1 86 ? -19.349 7.942 33.805 1.00 68.25 86 GLY A O 1
ATOM 667 N N . ARG A 1 87 ? -20.585 8.549 32.031 1.00 61.91 87 ARG A N 1
ATOM 668 C CA . ARG A 1 87 ? -20.840 9.938 32.449 1.00 61.91 87 ARG A CA 1
ATOM 669 C C . ARG A 1 87 ? -22.200 10.162 33.102 1.00 61.91 87 ARG A C 1
ATOM 671 O O . ARG A 1 87 ? -22.484 11.304 33.452 1.00 61.91 87 ARG A O 1
ATOM 678 N N . THR A 1 88 ? -23.035 9.138 33.280 1.00 57.50 88 THR A N 1
ATOM 679 C CA . THR A 1 88 ? -24.289 9.294 34.028 1.00 57.50 88 THR A CA 1
ATOM 680 C C . THR A 1 88 ? -23.953 9.637 35.487 1.00 57.50 88 THR A C 1
ATOM 682 O O . THR A 1 88 ? -23.379 8.793 36.177 1.00 57.50 88 THR A O 1
ATOM 685 N N . PRO A 1 89 ? -24.249 10.856 35.985 1.00 58.25 89 PRO A N 1
ATOM 686 C CA . PRO A 1 89 ? -24.062 11.163 37.395 1.00 58.25 89 PRO A CA 1
ATOM 687 C C . PRO A 1 89 ? -25.043 10.297 38.180 1.00 58.25 89 PRO A C 1
ATOM 689 O O . PRO A 1 89 ? -26.215 10.214 37.811 1.00 58.25 89 PRO A O 1
ATOM 692 N N . ALA A 1 90 ? -24.579 9.660 39.252 1.00 59.44 90 ALA A N 1
ATOM 693 C CA . ALA A 1 90 ? -25.474 9.049 40.221 1.00 59.44 90 ALA A CA 1
ATOM 694 C C . ALA A 1 90 ? -26.368 10.161 40.791 1.00 59.44 90 ALA A C 1
ATOM 696 O O . ALA A 1 90 ? -25.906 11.005 41.558 1.00 59.44 90 ALA A O 1
ATOM 697 N N . SER A 1 91 ? -27.618 10.229 40.340 1.00 61.31 91 SER A N 1
ATOM 698 C CA . SER A 1 91 ? -28.592 11.194 40.833 1.00 61.31 91 SER A CA 1
ATOM 699 C C . SER A 1 91 ? -29.374 10.588 41.997 1.00 61.31 91 SER A C 1
ATOM 701 O O . SER A 1 91 ? -30.161 9.676 41.755 1.00 61.31 91 SER A O 1
ATOM 703 N N . TYR A 1 92 ? -29.098 11.153 43.183 1.00 48.94 92 TYR A N 1
ATOM 704 C CA . TYR A 1 92 ? -29.844 11.218 44.457 1.00 48.94 92 TYR A CA 1
ATOM 705 C C . TYR A 1 92 ? -30.503 9.954 45.022 1.00 48.94 92 TYR A C 1
ATOM 707 O O . TYR A 1 92 ? -31.491 9.463 44.439 1.00 48.94 92 TYR A O 1
#

Radius of gyration: 19.82 Å; chains: 1; bounding box: 40×46×63 Å